Protein AF-A0A087PNB5-F1 (afdb_monomer_lite)

pLDDT: mean 71.4, std 10.27, range [41.91, 84.19]

Secondary structure (DSSP, 8-state):
-----TT---PPPHHHHHHHGGGS-TT-SS--HHHHHHHHHHHHHHHHT--GGGS-TTT--HHHHH--SSSHHHHHHHHHHHT-

InterPro domains:
  IPR025161 Insertion element IS402-like domain [PF13340] (12-67)
  IPR052909 Transposase_6_like [PTHR46637] (10-67)

Organism: NCBI:txid178901

Foldseek 3Di:
DDQDPLVPQDFDDVVRVVVLVVLADPPCPDQDPLNRLLVSQLLVCLVVVHQLCPGHCSSDPSVCNVDVHPDVVSVVVNCVVSND

Radius of gyration: 12.44 Å; chains: 1; bounding box: 33×30×22 Å

Sequence (84 aa):
MEGEPVSDVFLLSERQMEQITPFFPLAHRVPSVDDRRVLSGIVYGIRKGLPWKDAPKAYAPPKTLYNPLSGGAAWASLTGYLSR

Structure (mmCIF, N/CA/C/O backbone):
data_AF-A0A087PNB5-F1
#
_entry.id   AF-A0A087PNB5-F1
#
loop_
_atom_site.group_PDB
_atom_site.id
_atom_site.type_symbol
_atom_site.label_a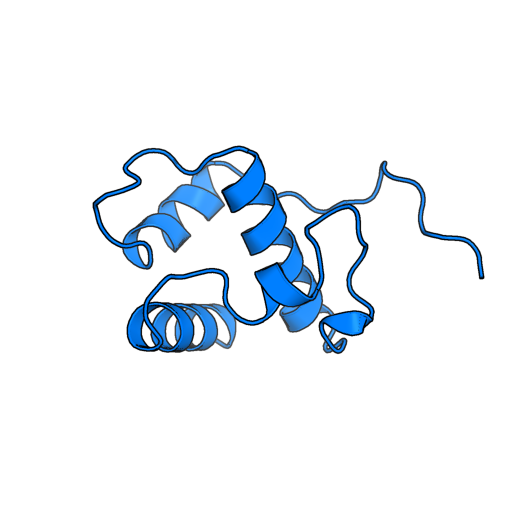tom_id
_atom_site.label_alt_id
_atom_site.label_comp_id
_atom_site.label_asym_id
_atom_site.label_entity_id
_atom_site.label_seq_id
_atom_site.pdbx_PDB_ins_code
_atom_site.Cartn_x
_atom_site.Cartn_y
_atom_site.Cartn_z
_atom_site.occupancy
_atom_site.B_iso_or_equiv
_atom_site.auth_seq_id
_atom_site.auth_comp_id
_atom_site.auth_asym_id
_atom_site.auth_atom_id
_atom_site.pdbx_PDB_model_num
ATOM 1 N N . MET A 1 1 ? -19.067 -18.956 -0.124 1.00 41.91 1 MET A N 1
ATOM 2 C CA . MET A 1 1 ? -18.330 -17.704 0.141 1.00 41.91 1 MET A CA 1
ATOM 3 C C . MET A 1 1 ? -18.003 -17.120 -1.213 1.00 41.91 1 MET A C 1
ATOM 5 O O . MET A 1 1 ? -17.037 -17.538 -1.840 1.00 41.91 1 MET A O 1
ATOM 9 N N . GLU A 1 2 ? -18.925 -16.313 -1.721 1.00 43.78 2 GLU A N 1
ATOM 10 C CA . GLU A 1 2 ? -18.848 -15.722 -3.053 1.00 43.78 2 GLU A CA 1
ATOM 11 C C . GLU A 1 2 ? -17.745 -14.664 -3.020 1.00 43.78 2 GLU A C 1
ATOM 13 O O . GLU A 1 2 ? -17.750 -13.778 -2.170 1.00 43.78 2 GLU A O 1
ATOM 18 N N . GLY A 1 3 ? -16.718 -14.845 -3.850 1.00 49.72 3 GLY A N 1
ATOM 19 C CA . GLY A 1 3 ? -15.693 -13.828 -4.023 1.00 49.72 3 GLY A CA 1
ATOM 20 C C . GLY A 1 3 ? -16.329 -12.648 -4.736 1.00 49.72 3 GLY A C 1
ATOM 21 O O . GLY A 1 3 ? -16.860 -12.835 -5.828 1.00 49.72 3 GLY A O 1
ATOM 22 N N . GLU A 1 4 ? -16.292 -11.479 -4.100 1.00 51.19 4 GLU A N 1
ATOM 23 C CA . GLU A 1 4 ? -16.729 -10.203 -4.668 1.00 51.19 4 GLU A CA 1
ATOM 24 C C . GLU A 1 4 ? -16.325 -10.108 -6.154 1.00 51.19 4 GLU A C 1
ATOM 26 O O . GLU A 1 4 ? -15.158 -10.380 -6.487 1.00 51.19 4 GLU A O 1
ATOM 31 N N . PRO A 1 5 ? -17.261 -9.783 -7.064 1.00 51.28 5 PRO A N 1
ATOM 32 C CA . PRO A 1 5 ? -16.968 -9.700 -8.484 1.00 51.28 5 PRO A CA 1
ATOM 33 C C . PRO A 1 5 ? -15.850 -8.680 -8.728 1.00 51.28 5 PRO A C 1
ATOM 35 O O . PRO A 1 5 ? -15.774 -7.624 -8.104 1.00 51.28 5 PRO A O 1
ATOM 38 N N . VAL A 1 6 ? -14.970 -9.005 -9.677 1.00 54.94 6 VAL A N 1
ATOM 39 C CA . VAL A 1 6 ? -13.741 -8.268 -10.047 1.00 54.94 6 VAL A CA 1
ATOM 40 C C . VAL A 1 6 ? -14.007 -6.812 -10.498 1.00 54.94 6 VAL A C 1
ATOM 42 O O . VAL A 1 6 ? -13.077 -6.088 -10.842 1.00 54.94 6 VAL A O 1
ATOM 45 N N . SER A 1 7 ? -15.267 -6.374 -10.505 1.00 54.56 7 SER A N 1
ATOM 46 C CA . SER A 1 7 ? -15.741 -5.028 -10.823 1.00 54.56 7 SER A CA 1
ATOM 47 C C . SER A 1 7 ? -15.678 -4.030 -9.658 1.00 54.56 7 SER A C 1
ATOM 49 O O . SER A 1 7 ? -15.667 -2.835 -9.930 1.00 54.56 7 SER A O 1
ATOM 51 N N . ASP A 1 8 ? -15.584 -4.476 -8.399 1.00 61.12 8 ASP A N 1
ATOM 52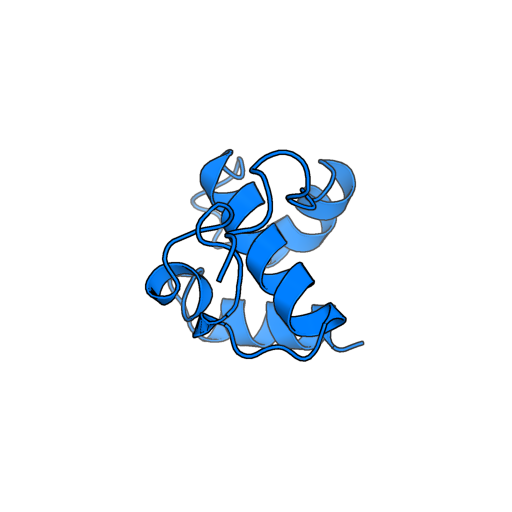 C CA . ASP A 1 8 ? -15.619 -3.597 -7.207 1.00 61.12 8 ASP A CA 1
ATOM 53 C C . ASP A 1 8 ? -14.247 -3.362 -6.552 1.00 61.12 8 ASP A C 1
ATOM 55 O O . ASP A 1 8 ? -14.130 -2.961 -5.389 1.00 61.12 8 ASP A O 1
ATOM 59 N N . VAL A 1 9 ? -13.161 -3.592 -7.294 1.00 68.50 9 VAL A N 1
ATOM 60 C CA . VAL A 1 9 ? -11.830 -3.201 -6.823 1.00 68.50 9 VAL A CA 1
ATOM 61 C C . VAL A 1 9 ? -11.672 -1.685 -6.891 1.00 68.50 9 VAL A C 1
ATOM 63 O O . VAL A 1 9 ? -11.546 -1.084 -7.956 1.00 68.50 9 VAL A O 1
ATOM 66 N N . PHE A 1 10 ? -11.645 -1.060 -5.719 1.00 76.75 10 PHE A N 1
ATOM 67 C CA . PHE A 1 10 ? -11.284 0.336 -5.532 1.00 76.75 10 PHE A CA 1
ATOM 68 C C . PHE A 1 10 ? -9.858 0.546 -6.031 1.00 76.75 10 PHE A C 1
ATOM 70 O O . PHE A 1 10 ? -8.936 0.081 -5.385 1.00 76.75 10 PHE A O 1
ATOM 77 N N . LEU A 1 11 ? -9.649 1.238 -7.149 1.00 82.81 11 LEU A N 1
ATOM 78 C CA . LEU A 1 11 ? -8.310 1.613 -7.603 1.00 82.81 11 LEU A CA 1
ATOM 79 C C . LEU A 1 11 ? -8.048 3.085 -7.298 1.00 82.81 11 LEU A C 1
ATOM 81 O O . LEU A 1 11 ? -8.855 3.950 -7.637 1.00 82.81 11 LEU A O 1
ATOM 85 N N . LEU A 1 12 ? -6.891 3.376 -6.705 1.00 82.88 12 LEU A N 1
ATOM 86 C CA . LEU A 1 12 ? -6.433 4.745 -6.463 1.00 82.88 12 LEU A CA 1
ATOM 87 C C . LEU A 1 12 ? -6.375 5.526 -7.773 1.00 82.88 12 LEU A C 1
ATOM 89 O O . LEU A 1 12 ? -5.979 4.968 -8.789 1.00 82.88 12 LEU A O 1
ATOM 93 N N . SER A 1 13 ? -6.757 6.800 -7.786 1.00 83.94 13 SER A N 1
ATOM 94 C CA . SER A 1 13 ? -6.577 7.663 -8.961 1.00 83.94 13 SER A CA 1
ATOM 95 C C . SER A 1 13 ? -5.101 8.005 -9.179 1.00 83.94 13 SER A C 1
ATOM 97 O O . SER A 1 13 ? -4.297 7.898 -8.257 1.00 83.94 13 SER A O 1
ATOM 99 N N . GLU A 1 14 ? -4.727 8.460 -10.376 1.00 80.31 14 GLU A N 1
ATOM 100 C CA . GLU A 1 14 ? -3.345 8.888 -10.661 1.00 80.31 14 GLU A CA 1
ATOM 101 C C . GLU A 1 14 ? -2.881 9.996 -9.709 1.00 80.31 14 GLU A C 1
ATOM 103 O O . GLU A 1 14 ? -1.787 9.928 -9.165 1.00 80.31 14 GLU A O 1
ATOM 108 N N . ARG A 1 15 ? -3.766 10.939 -9.373 1.00 82.69 15 ARG A N 1
ATOM 109 C CA . ARG A 1 15 ? -3.483 11.980 -8.378 1.00 82.69 15 ARG A CA 1
ATOM 110 C C . ARG A 1 15 ? -3.227 11.417 -6.975 1.00 82.69 15 ARG A C 1
ATOM 112 O O . ARG A 1 15 ? -2.367 11.915 -6.257 1.00 82.69 15 ARG A O 1
ATOM 119 N N . GLN A 1 16 ? -3.980 10.399 -6.557 1.00 83.06 16 GLN A N 1
ATOM 120 C CA . GLN A 1 16 ? -3.729 9.724 -5.277 1.00 83.06 16 GLN A CA 1
ATOM 121 C C . GLN A 1 16 ? -2.417 8.937 -5.322 1.00 83.06 16 GLN A C 1
ATOM 123 O O . GLN A 1 16 ? -1.670 8.926 -4.348 1.00 83.06 16 GLN A O 1
ATOM 128 N N . MET A 1 17 ? -2.106 8.324 -6.466 1.00 80.06 17 MET A N 1
ATOM 129 C CA . MET A 1 17 ? -0.824 7.663 -6.697 1.00 80.06 17 MET A CA 1
ATOM 130 C C . MET A 1 17 ? 0.338 8.652 -6.598 1.00 80.06 17 MET A C 1
ATOM 132 O O . MET A 1 17 ? 1.317 8.350 -5.925 1.00 80.06 17 MET A O 1
ATOM 136 N N . GLU A 1 18 ? 0.231 9.847 -7.179 1.00 81.12 18 GLU A N 1
ATOM 137 C CA . GLU A 1 18 ? 1.245 10.908 -7.077 1.00 81.12 18 GLU A CA 1
ATOM 138 C C . GLU A 1 18 ? 1.491 11.351 -5.632 1.00 81.12 18 GLU A C 1
ATOM 140 O O . GLU A 1 18 ? 2.632 11.602 -5.256 1.00 81.12 18 GLU A O 1
ATOM 145 N N . GLN A 1 19 ? 0.452 11.391 -4.792 1.00 81.38 19 GLN A N 1
ATOM 146 C CA . GLN A 1 19 ? 0.602 11.701 -3.365 1.00 81.38 19 GLN A CA 1
ATOM 147 C C . GLN A 1 19 ? 1.346 10.606 -2.595 1.00 81.38 19 GLN A C 1
ATOM 149 O O . GLN A 1 19 ? 2.015 10.899 -1.605 1.00 81.38 19 GLN A O 1
ATOM 154 N N . ILE A 1 20 ? 1.237 9.353 -3.043 1.00 75.94 20 ILE A N 1
ATOM 155 C CA . ILE A 1 20 ? 1.844 8.188 -2.389 1.00 75.94 20 ILE A CA 1
ATOM 156 C C . ILE A 1 20 ? 3.225 7.853 -2.992 1.00 75.94 20 ILE A C 1
ATOM 158 O O . ILE A 1 20 ? 4.073 7.251 -2.335 1.00 75.94 20 ILE A O 1
ATOM 162 N N . THR A 1 21 ? 3.499 8.303 -4.216 1.00 74.00 21 THR A N 1
ATOM 163 C CA . THR A 1 21 ? 4.762 8.101 -4.947 1.00 74.00 21 THR A CA 1
ATOM 164 C C . THR A 1 21 ? 6.023 8.488 -4.152 1.00 74.00 21 THR A C 1
ATOM 166 O O . THR A 1 21 ? 6.997 7.743 -4.223 1.00 74.00 21 THR A O 1
ATOM 169 N N . PRO A 1 22 ? 6.053 9.567 -3.339 1.00 76.69 22 PRO A N 1
ATOM 170 C CA . PRO A 1 22 ? 7.230 9.926 -2.541 1.00 76.69 22 PRO A CA 1
ATOM 171 C C . PRO A 1 22 ? 7.661 8.867 -1.519 1.00 76.69 22 PRO A C 1
ATOM 173 O O . PRO A 1 22 ? 8.807 8.881 -1.077 1.00 76.69 22 PRO A O 1
ATOM 176 N N . PHE A 1 23 ? 6.765 7.950 -1.139 1.00 72.62 23 PHE A N 1
ATOM 177 C CA . PHE A 1 23 ? 7.092 6.843 -0.240 1.00 72.62 23 PHE A CA 1
ATOM 178 C C . PHE A 1 23 ? 7.781 5.679 -0.966 1.00 72.62 23 PHE A C 1
ATOM 180 O O . PHE A 1 23 ? 8.226 4.740 -0.311 1.00 72.62 23 PHE A O 1
ATOM 187 N N . PHE A 1 24 ? 7.904 5.721 -2.296 1.00 67.12 24 PHE A N 1
ATOM 188 C CA . PHE A 1 24 ? 8.602 4.701 -3.069 1.00 67.12 24 PHE A CA 1
ATOM 189 C C . PHE A 1 24 ? 10.092 5.023 -3.213 1.00 67.12 24 PHE A C 1
ATOM 191 O O . PHE A 1 24 ? 10.468 6.178 -3.430 1.00 67.12 24 PHE A O 1
ATOM 198 N N . PRO A 1 25 ? 10.974 4.009 -3.154 1.00 61.31 25 PRO A N 1
ATOM 199 C CA . PRO A 1 25 ? 12.359 4.201 -3.546 1.00 61.31 25 PRO A CA 1
ATOM 200 C C . PRO A 1 25 ? 12.422 4.652 -5.015 1.00 61.31 25 PRO A C 1
ATOM 202 O O . PRO A 1 25 ? 11.814 4.040 -5.892 1.00 61.31 25 PRO A O 1
ATOM 205 N N . LEU A 1 26 ? 13.204 5.708 -5.268 1.00 54.84 26 LEU A N 1
ATOM 206 C CA . LEU A 1 26 ? 13.395 6.437 -6.540 1.00 54.84 26 LEU A CA 1
ATOM 207 C C . LEU A 1 26 ? 13.669 5.584 -7.800 1.00 54.84 26 LEU A C 1
ATOM 209 O O . LEU A 1 26 ? 13.701 6.132 -8.903 1.00 54.84 26 LEU A O 1
ATOM 213 N N . ALA A 1 27 ? 13.885 4.274 -7.654 1.00 55.47 27 ALA A N 1
ATOM 214 C CA . ALA A 1 27 ? 14.102 3.328 -8.744 1.00 55.47 27 ALA A CA 1
ATOM 215 C C . ALA A 1 27 ? 12.843 3.085 -9.601 1.00 55.47 27 ALA A C 1
ATOM 217 O O . ALA A 1 27 ? 12.970 2.809 -10.791 1.00 55.47 27 ALA A O 1
ATOM 218 N N . HIS A 1 28 ? 11.640 3.255 -9.043 1.00 55.41 28 HIS A N 1
ATOM 219 C CA . HIS A 1 28 ? 10.373 3.123 -9.771 1.00 55.41 28 HIS A CA 1
ATOM 220 C C . HIS A 1 28 ? 9.733 4.501 -9.976 1.00 55.41 28 HIS A C 1
ATOM 222 O O . HIS A 1 28 ? 8.806 4.885 -9.273 1.00 55.41 28 HIS A O 1
ATOM 228 N N . ARG A 1 29 ? 10.240 5.286 -10.938 1.00 54.56 29 ARG A N 1
ATOM 229 C CA . ARG A 1 29 ? 9.691 6.626 -11.256 1.00 54.56 29 ARG A CA 1
ATOM 230 C C . ARG A 1 29 ? 8.299 6.603 -11.899 1.00 54.56 29 ARG A C 1
ATOM 232 O O . ARG A 1 29 ? 7.710 7.660 -12.094 1.00 54.56 29 ARG A O 1
ATOM 239 N N . VAL A 1 30 ? 7.785 5.420 -12.226 1.00 59.56 30 VAL A N 1
ATOM 240 C CA . VAL A 1 30 ? 6.423 5.214 -12.716 1.00 59.56 30 VAL A CA 1
ATOM 241 C C . VAL A 1 30 ? 5.826 4.062 -11.910 1.00 59.56 30 VAL A C 1
ATOM 243 O O . VAL A 1 30 ? 6.339 2.946 -12.025 1.00 59.56 30 VAL A O 1
ATOM 246 N N . PRO A 1 31 ? 4.790 4.302 -11.090 1.00 62.94 31 PRO A N 1
ATOM 247 C CA . PRO A 1 31 ? 4.084 3.214 -10.440 1.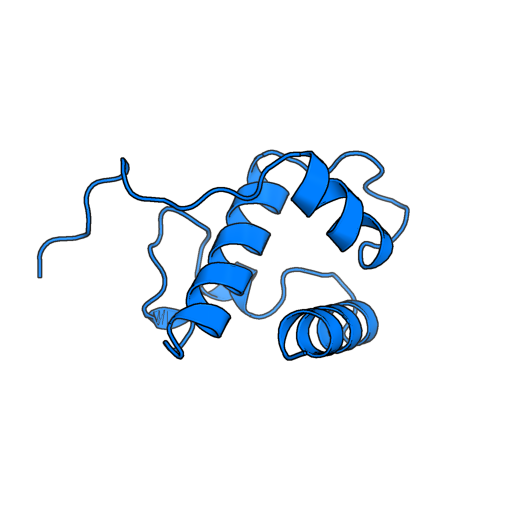00 62.94 31 PRO A CA 1
ATOM 248 C C . PRO A 1 31 ? 3.438 2.329 -11.509 1.00 62.94 31 PRO A C 1
ATOM 250 O O . PRO A 1 31 ? 2.650 2.802 -12.331 1.00 62.94 31 PRO A O 1
ATOM 253 N N . SER A 1 32 ? 3.783 1.043 -11.508 1.00 69.62 32 SER A N 1
ATOM 254 C CA . SER A 1 32 ? 3.165 0.050 -12.381 1.00 69.62 32 SER A CA 1
ATOM 255 C C . SER A 1 32 ? 1.669 -0.078 -12.072 1.00 69.62 32 SER A C 1
ATOM 257 O O . SER A 1 32 ? 1.200 0.237 -10.973 1.00 69.62 32 SER A O 1
ATOM 259 N N . VAL A 1 33 ? 0.903 -0.613 -13.026 1.00 67.44 33 VAL A N 1
ATOM 260 C CA . VAL A 1 33 ? -0.481 -1.058 -12.789 1.00 67.44 33 VAL A CA 1
ATOM 261 C C . VAL A 1 33 ? -0.539 -2.018 -11.593 1.00 67.44 33 VAL A C 1
ATOM 263 O O . VAL A 1 33 ? -1.493 -1.967 -10.816 1.00 67.44 33 VAL A O 1
ATOM 266 N N . ASP A 1 34 ? 0.499 -2.833 -11.398 1.00 74.88 34 ASP A N 1
ATOM 267 C CA . ASP A 1 34 ? 0.618 -3.717 -10.237 1.00 74.88 34 ASP A CA 1
ATOM 268 C C . ASP A 1 34 ? 0.837 -2.941 -8.929 1.00 74.88 34 ASP A C 1
ATOM 270 O O . ASP A 1 34 ? 0.148 -3.214 -7.947 1.00 74.88 34 ASP A O 1
ATOM 274 N N . ASP A 1 35 ? 1.689 -1.908 -8.919 1.00 77.06 35 ASP A N 1
ATOM 275 C CA . ASP A 1 35 ? 1.908 -1.056 -7.737 1.00 77.06 35 ASP A CA 1
ATOM 276 C C . ASP A 1 35 ? 0.622 -0.325 -7.338 1.00 77.06 35 ASP A C 1
ATOM 278 O O . ASP A 1 35 ? 0.261 -0.252 -6.162 1.00 77.06 35 ASP A O 1
ATOM 282 N N . ARG A 1 36 ? -0.130 0.160 -8.334 1.00 80.50 36 ARG A N 1
ATOM 283 C CA . ARG A 1 36 ? -1.431 0.802 -8.128 1.00 80.50 36 ARG A CA 1
ATOM 284 C C . ARG A 1 36 ? -2.428 -0.145 -7.472 1.00 80.50 36 ARG A C 1
ATOM 286 O O . ARG A 1 36 ? -3.133 0.273 -6.555 1.00 80.50 36 ARG A O 1
ATOM 293 N N . ARG A 1 37 ? -2.495 -1.410 -7.894 1.00 82.38 37 ARG A N 1
ATOM 294 C CA . ARG A 1 37 ? -3.398 -2.409 -7.294 1.00 82.38 37 ARG A CA 1
ATOM 295 C C . ARG A 1 37 ? -2.964 -2.809 -5.884 1.00 82.38 37 ARG A C 1
ATOM 297 O O . ARG A 1 37 ? -3.812 -2.877 -4.996 1.00 82.38 37 ARG A O 1
ATOM 304 N N . VAL A 1 38 ? -1.663 -2.980 -5.655 1.00 79.56 38 VAL A N 1
ATOM 305 C CA . VAL A 1 38 ? -1.078 -3.270 -4.336 1.00 79.56 38 VAL A CA 1
ATOM 306 C C . VAL A 1 38 ? -1.414 -2.161 -3.336 1.00 79.56 38 VAL A C 1
ATOM 308 O O . VAL A 1 38 ? -1.985 -2.430 -2.279 1.00 79.56 38 VAL A O 1
ATOM 311 N N . LEU A 1 39 ? -1.141 -0.902 -3.686 1.00 80.81 39 LEU A N 1
ATOM 312 C CA . LEU A 1 39 ? -1.467 0.255 -2.846 1.00 80.81 39 LEU A CA 1
ATOM 313 C C . LEU A 1 39 ? -2.962 0.395 -2.599 1.00 80.81 39 LEU A C 1
ATOM 315 O O . LEU A 1 39 ? -3.389 0.721 -1.495 1.00 80.81 39 LEU A O 1
ATOM 319 N N . SER A 1 40 ? -3.760 0.128 -3.624 1.00 84.19 40 SER A N 1
ATOM 320 C CA . SER A 1 40 ? -5.208 0.156 -3.498 1.00 84.19 40 SER A CA 1
ATOM 321 C C . SER A 1 40 ? -5.716 -0.886 -2.501 1.00 84.19 40 SER A C 1
ATOM 323 O O . SER A 1 40 ? -6.572 -0.570 -1.678 1.00 84.19 40 SER A O 1
ATOM 325 N N . GLY A 1 41 ? -5.128 -2.087 -2.494 1.00 83.81 41 GLY A N 1
ATOM 326 C CA . GLY A 1 41 ? -5.405 -3.116 -1.489 1.00 83.81 41 GLY A CA 1
ATOM 327 C C . GLY A 1 41 ? -5.000 -2.696 -0.075 1.00 83.81 41 GLY A C 1
ATOM 328 O O . GLY A 1 41 ? -5.735 -2.960 0.877 1.00 83.81 41 GLY A O 1
ATOM 329 N N . ILE A 1 42 ? -3.878 -1.981 0.064 1.00 81.12 42 ILE A N 1
ATOM 330 C CA . ILE A 1 42 ? -3.415 -1.430 1.348 1.00 81.12 42 ILE A CA 1
ATOM 331 C C . ILE A 1 42 ? -4.392 -0.366 1.867 1.00 81.12 42 ILE A C 1
ATOM 333 O O . ILE A 1 42 ? -4.865 -0.428 3.000 1.00 81.12 42 ILE A O 1
ATOM 337 N N . VAL A 1 43 ? -4.779 0.586 1.022 1.00 81.81 43 VAL A N 1
ATOM 338 C CA . VAL A 1 43 ? -5.764 1.613 1.390 1.00 81.81 43 VAL A CA 1
ATOM 339 C C . VAL A 1 43 ? -7.119 0.981 1.715 1.00 81.81 43 VAL A C 1
ATOM 341 O O . VAL A 1 43 ? -7.773 1.389 2.674 1.00 81.81 43 VAL A O 1
ATOM 344 N N . TYR A 1 44 ? -7.529 -0.043 0.967 1.00 83.00 44 TYR A N 1
ATOM 345 C CA . TYR A 1 44 ? -8.764 -0.776 1.225 1.00 83.00 44 TYR A CA 1
ATOM 346 C C . TYR A 1 44 ? -8.768 -1.424 2.617 1.00 83.00 44 TYR A C 1
ATOM 348 O O . TYR A 1 44 ? -9.713 -1.211 3.377 1.00 83.00 44 TYR A O 1
ATOM 356 N N . GLY A 1 45 ? -7.715 -2.162 2.984 1.00 80.50 45 GLY A N 1
ATOM 357 C CA . GLY A 1 45 ? -7.647 -2.822 4.292 1.00 80.50 45 GLY A CA 1
ATOM 358 C C . GLY A 1 45 ? -7.589 -1.839 5.465 1.00 80.50 45 GLY A C 1
ATOM 359 O O . GLY A 1 45 ? -8.311 -2.043 6.437 1.00 80.50 45 GLY A O 1
ATOM 360 N N . ILE A 1 46 ? -6.851 -0.723 5.346 1.00 81.31 46 ILE A N 1
ATOM 361 C CA . ILE A 1 46 ? -6.840 0.346 6.369 1.00 81.31 46 ILE A CA 1
ATOM 362 C C . ILE A 1 46 ? -8.232 0.963 6.537 1.00 81.31 46 ILE A C 1
ATOM 364 O O . ILE A 1 46 ? -8.725 1.070 7.657 1.00 81.31 46 ILE A O 1
ATOM 368 N N . ARG A 1 47 ? -8.909 1.326 5.439 1.00 81.56 47 ARG A N 1
ATOM 369 C CA . ARG A 1 47 ? -10.236 1.969 5.501 1.00 81.56 47 ARG A CA 1
ATOM 370 C C . ARG A 1 47 ? -11.330 1.040 6.011 1.00 81.56 47 ARG A C 1
ATOM 372 O O . ARG A 1 47 ? -12.299 1.511 6.598 1.00 81.56 47 ARG A O 1
ATOM 379 N N . LYS A 1 48 ? -11.214 -0.260 5.745 1.00 82.25 48 LYS A N 1
ATOM 380 C CA . LYS A 1 48 ? -12.185 -1.268 6.184 1.00 82.25 48 LYS A CA 1
ATOM 381 C C . LYS A 1 48 ? -11.843 -1.876 7.546 1.00 82.25 48 LYS A C 1
ATOM 383 O O . LYS A 1 48 ? -12.681 -2.581 8.095 1.00 82.25 48 LYS A O 1
ATOM 388 N N . GLY A 1 49 ? -10.646 -1.623 8.084 1.00 79.50 49 GLY A N 1
ATOM 389 C CA . GLY A 1 49 ? -10.159 -2.255 9.313 1.00 79.50 49 GLY A CA 1
ATOM 390 C C . GLY A 1 49 ? -10.036 -3.778 9.195 1.00 79.50 49 GLY A C 1
ATOM 391 O O . GLY A 1 49 ? -10.128 -4.484 10.196 1.00 79.50 49 GLY A O 1
ATOM 392 N N . LEU A 1 50 ? -9.884 -4.291 7.970 1.00 80.00 50 LEU A N 1
ATOM 393 C CA . LEU A 1 50 ? -9.845 -5.724 7.694 1.00 80.00 50 LEU A CA 1
ATOM 394 C C . LEU A 1 50 ? -8.401 -6.227 7.686 1.00 80.00 50 LEU A C 1
ATOM 396 O O . LEU A 1 50 ? -7.503 -5.522 7.215 1.00 80.00 50 LEU A O 1
ATOM 400 N N . PRO A 1 51 ? -8.151 -7.461 8.151 1.00 77.62 51 PRO A N 1
ATOM 401 C CA . PRO A 1 51 ? -6.823 -8.025 8.052 1.00 77.62 51 PRO A CA 1
ATOM 402 C C . PRO A 1 51 ? -6.484 -8.302 6.584 1.00 77.62 51 PRO A C 1
ATOM 404 O O . PRO A 1 51 ? -7.318 -8.756 5.806 1.00 77.62 51 PRO A O 1
ATOM 407 N N . TRP A 1 52 ? -5.224 -8.081 6.205 1.00 75.94 52 TRP A N 1
ATOM 408 C CA . TRP A 1 52 ? -4.754 -8.160 4.813 1.00 75.94 52 TRP A CA 1
ATOM 409 C C . TRP A 1 52 ? -5.019 -9.498 4.111 1.00 75.94 52 TRP A C 1
ATOM 411 O O . TRP A 1 52 ? -5.101 -9.545 2.888 1.00 75.94 52 TRP A O 1
ATOM 421 N N . LYS A 1 53 ? -5.169 -10.588 4.875 1.00 74.75 53 LYS A N 1
ATOM 422 C CA . LYS A 1 53 ? -5.553 -11.915 4.365 1.00 74.75 53 LYS A CA 1
ATOM 423 C C . LYS A 1 53 ? -6.954 -11.942 3.738 1.00 74.75 53 LYS A C 1
ATOM 425 O O . LYS A 1 53 ? -7.195 -12.765 2.861 1.00 74.75 53 LYS A O 1
ATOM 430 N N . ASP A 1 54 ? -7.834 -11.055 4.196 1.00 78.69 54 ASP A N 1
ATOM 431 C CA . ASP A 1 54 ? -9.227 -10.945 3.764 1.00 78.69 54 ASP A CA 1
ATOM 432 C C . ASP A 1 54 ? -9.385 -9.869 2.677 1.00 78.69 54 ASP A C 1
ATOM 434 O O . ASP A 1 54 ? -10.480 -9.653 2.162 1.00 78.69 54 ASP A O 1
ATOM 438 N N . ALA A 1 55 ? -8.290 -9.198 2.291 1.00 76.38 55 ALA A N 1
ATOM 439 C CA . ALA A 1 55 ? -8.300 -8.301 1.149 1.00 76.38 55 ALA A CA 1
ATOM 440 C C . ALA A 1 55 ? -8.563 -9.096 -0.147 1.00 76.38 55 ALA A C 1
ATOM 442 O O . ALA A 1 55 ? -8.010 -10.189 -0.332 1.00 76.38 55 ALA A O 1
ATOM 443 N N . PRO A 1 56 ? -9.365 -8.552 -1.080 1.00 79.44 56 PRO A N 1
ATOM 444 C CA . PRO A 1 56 ? -9.608 -9.181 -2.369 1.00 79.44 56 PRO A CA 1
ATOM 445 C C . PRO A 1 56 ? -8.308 -9.545 -3.093 1.00 79.44 56 PRO A C 1
ATOM 447 O O . PRO A 1 56 ? -7.422 -8.708 -3.280 1.00 79.44 56 PRO A O 1
ATOM 450 N N . LYS A 1 57 ? -8.231 -10.786 -3.589 1.00 75.06 57 LYS A N 1
ATOM 451 C CA . LYS A 1 57 ? -7.084 -11.287 -4.375 1.00 75.06 57 LYS A CA 1
ATOM 452 C C . LYS A 1 57 ? -6.821 -10.473 -5.646 1.00 75.06 57 LYS A C 1
ATOM 454 O O . LYS A 1 57 ? -5.728 -10.541 -6.194 1.00 75.06 57 LYS A O 1
ATOM 459 N N . ALA A 1 58 ? -7.821 -9.721 -6.103 1.00 78.56 58 ALA A N 1
ATOM 460 C CA . ALA A 1 58 ? -7.734 -8.835 -7.254 1.00 78.56 58 ALA A CA 1
ATOM 461 C C . ALA A 1 58 ? -6.801 -7.624 -7.031 1.00 78.56 58 ALA A C 1
ATOM 463 O O . ALA A 1 58 ? -6.345 -7.035 -8.009 1.00 78.56 58 ALA A O 1
ATOM 464 N N . TYR A 1 59 ? -6.480 -7.271 -5.778 1.00 77.38 59 TYR A N 1
ATOM 465 C CA . TYR A 1 59 ? -5.496 -6.227 -5.480 1.00 77.38 59 TYR A CA 1
ATOM 466 C C . TYR A 1 59 ? -4.064 -6.737 -5.617 1.00 77.38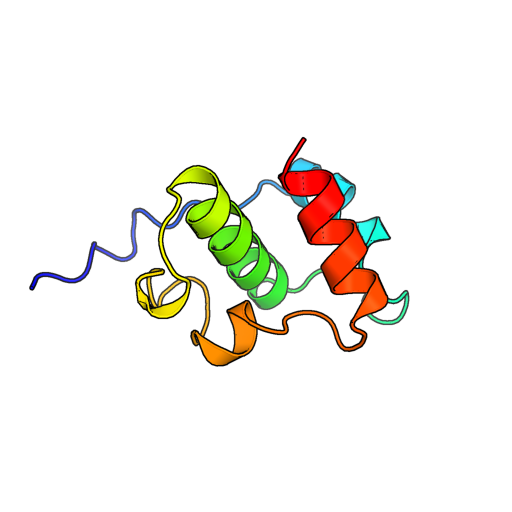 59 TYR A C 1
ATOM 468 O O . TYR A 1 59 ? -3.280 -6.199 -6.388 1.00 77.38 59 TYR A O 1
ATOM 476 N N . ALA A 1 60 ? -3.713 -7.778 -4.872 1.00 73.12 60 ALA A N 1
ATOM 477 C CA . ALA A 1 60 ? -2.431 -8.460 -4.966 1.00 73.12 60 ALA A CA 1
ATOM 478 C C . ALA A 1 60 ? -2.473 -9.717 -4.090 1.00 73.12 60 ALA A C 1
ATOM 480 O O . ALA A 1 60 ? -3.332 -9.828 -3.207 1.00 73.12 60 ALA A O 1
ATOM 481 N N . PRO A 1 61 ? -1.522 -10.652 -4.253 1.00 76.62 61 PRO A N 1
ATOM 482 C CA . PRO A 1 61 ? -1.315 -11.700 -3.268 1.00 76.62 61 PRO A CA 1
ATOM 483 C C . PRO A 1 61 ? -1.145 -11.094 -1.860 1.00 76.62 61 PRO A C 1
ATOM 485 O O . PRO A 1 61 ? -0.395 -10.125 -1.712 1.00 76.62 61 PRO A O 1
ATOM 488 N N . PRO A 1 62 ? -1.753 -11.671 -0.804 1.00 68.25 62 PRO A N 1
ATOM 489 C CA . PRO A 1 62 ? -1.654 -11.138 0.561 1.00 68.25 62 PRO A CA 1
ATOM 490 C C . PRO A 1 62 ? -0.212 -10.931 1.048 1.00 68.25 62 PRO A C 1
ATOM 492 O O . PRO A 1 62 ? 0.072 -10.020 1.821 1.00 68.25 62 PRO A O 1
ATOM 495 N N . LYS A 1 63 ? 0.724 -11.743 0.541 1.00 69.56 63 LYS A N 1
ATOM 496 C CA . LYS A 1 63 ? 2.161 -11.621 0.816 1.00 69.56 63 LYS A CA 1
ATOM 497 C C . LYS A 1 63 ? 2.765 -10.313 0.284 1.00 69.56 63 LYS A C 1
ATOM 499 O O . LYS A 1 63 ? 3.647 -9.756 0.926 1.00 69.56 63 LYS A O 1
ATOM 504 N N . THR A 1 64 ? 2.277 -9.819 -0.851 1.00 72.31 64 THR A N 1
ATOM 505 C CA . THR A 1 64 ? 2.705 -8.552 -1.459 1.00 72.31 64 THR A CA 1
ATOM 506 C C . THR A 1 64 ? 2.117 -7.352 -0.717 1.00 72.31 64 THR A C 1
ATOM 508 O O . THR A 1 64 ? 2.789 -6.338 -0.575 1.00 72.31 64 THR A O 1
ATOM 511 N N . LEU A 1 65 ? 0.901 -7.477 -0.173 1.00 71.38 65 LEU A N 1
ATOM 512 C CA . LEU A 1 65 ? 0.270 -6.424 0.637 1.00 71.38 65 LEU A CA 1
ATOM 513 C C . LEU A 1 65 ? 0.959 -6.225 1.997 1.00 71.38 65 LEU A C 1
ATOM 515 O O . LEU A 1 65 ? 0.941 -5.120 2.526 1.00 71.38 65 LEU A O 1
ATOM 519 N N . TYR A 1 66 ? 1.575 -7.274 2.554 1.00 65.06 66 TYR A N 1
ATOM 520 C CA . TYR A 1 66 ? 2.289 -7.207 3.836 1.00 65.06 66 TYR A CA 1
ATOM 521 C C . TYR A 1 66 ? 3.647 -6.488 3.742 1.00 65.06 66 TYR A C 1
ATOM 523 O O . TYR A 1 66 ? 4.114 -5.927 4.729 1.00 65.06 66 TYR A O 1
ATOM 531 N N . ASN A 1 67 ? 4.297 -6.518 2.572 1.00 66.12 67 ASN A N 1
ATOM 532 C CA . ASN A 1 67 ? 5.588 -5.864 2.342 1.00 66.12 67 ASN A CA 1
ATOM 533 C C . ASN A 1 67 ? 5.710 -5.380 0.882 1.00 66.12 67 ASN A C 1
ATOM 535 O O . ASN A 1 67 ? 6.463 -5.962 0.097 1.00 66.12 67 ASN A O 1
ATOM 539 N N . PRO A 1 68 ? 4.956 -4.337 0.498 1.00 65.88 68 PRO A N 1
ATOM 540 C CA . PRO A 1 68 ? 4.925 -3.829 -0.876 1.00 65.88 68 PRO A CA 1
ATOM 541 C C . PRO A 1 68 ? 6.183 -3.041 -1.259 1.00 65.88 68 PRO A C 1
ATOM 543 O O . PRO A 1 68 ? 6.454 -2.851 -2.438 1.00 65.88 68 PRO A O 1
ATOM 546 N N . LEU A 1 69 ? 6.939 -2.555 -0.270 1.00 63.66 69 LEU A N 1
ATOM 547 C CA . LEU A 1 69 ? 8.096 -1.685 -0.454 1.00 63.66 69 LEU A CA 1
ATOM 548 C C . LEU A 1 69 ? 9.334 -2.402 0.080 1.00 63.66 69 LEU A C 1
ATOM 550 O O . LEU A 1 69 ? 9.325 -2.936 1.187 1.00 63.66 69 LEU A O 1
ATOM 554 N N . SER A 1 70 ? 10.419 -2.394 -0.688 1.00 57.03 70 SER A N 1
ATOM 555 C CA . SER A 1 70 ? 11.666 -3.127 -0.412 1.00 57.03 70 SER A CA 1
ATOM 556 C C . SER A 1 70 ? 12.453 -2.626 0.816 1.00 57.03 70 SER A C 1
ATOM 558 O O . SER A 1 70 ? 13.585 -3.050 1.030 1.00 57.03 70 SER A O 1
ATOM 560 N N . GLY A 1 71 ? 11.881 -1.743 1.641 1.00 60.47 71 GLY A N 1
ATOM 561 C CA . GLY A 1 71 ? 12.499 -1.229 2.860 1.00 60.47 71 GLY A CA 1
ATOM 562 C C . GLY A 1 71 ? 11.457 -0.858 3.914 1.00 60.47 71 GLY A C 1
ATOM 563 O O . GLY A 1 71 ? 10.540 -0.083 3.647 1.00 60.47 71 GLY A O 1
ATOM 564 N N . GLY A 1 72 ? 11.618 -1.368 5.138 1.00 61.81 72 GLY A N 1
ATOM 565 C CA . GLY A 1 72 ? 10.673 -1.147 6.243 1.00 61.81 72 GLY A CA 1
ATOM 566 C C . GLY A 1 72 ? 10.417 0.328 6.597 1.00 61.81 72 GLY A C 1
ATOM 567 O O . GLY A 1 72 ? 9.351 0.654 7.109 1.00 61.81 72 GLY A O 1
ATOM 568 N N . ALA A 1 73 ? 11.339 1.240 6.265 1.00 66.62 73 ALA A N 1
ATOM 569 C CA . ALA A 1 73 ? 11.164 2.683 6.462 1.00 66.62 73 ALA A CA 1
ATOM 570 C C . ALA A 1 73 ? 10.096 3.298 5.536 1.00 66.62 73 ALA A C 1
ATOM 572 O O . ALA A 1 73 ? 9.320 4.162 5.950 1.00 66.62 73 ALA A O 1
ATOM 573 N N . ALA A 1 74 ? 10.034 2.824 4.292 1.00 68.75 74 ALA A N 1
ATOM 574 C CA . ALA A 1 74 ? 9.057 3.258 3.302 1.00 68.75 74 ALA A CA 1
ATOM 575 C C . ALA A 1 74 ? 7.644 2.789 3.694 1.00 68.75 74 ALA A C 1
ATOM 577 O O . ALA A 1 74 ? 6.686 3.559 3.651 1.00 68.75 74 ALA A O 1
ATOM 578 N N . TRP A 1 75 ? 7.544 1.552 4.193 1.00 67.62 75 TRP A N 1
ATOM 579 C CA 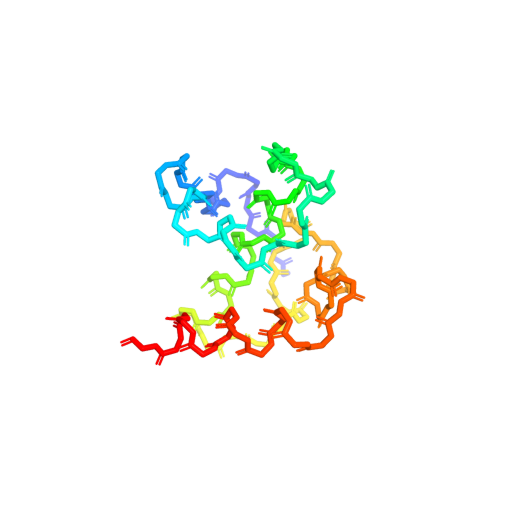. TRP A 1 75 ? 6.307 0.990 4.737 1.00 67.62 75 TRP A CA 1
ATOM 580 C C . TRP A 1 75 ? 5.800 1.760 5.962 1.00 67.62 75 TRP A C 1
ATOM 582 O O . TRP A 1 75 ? 4.649 2.186 5.969 1.00 67.62 75 TRP A O 1
ATOM 592 N N . ALA A 1 76 ? 6.661 2.017 6.953 1.00 71.75 76 ALA A N 1
ATOM 593 C CA . ALA A 1 76 ? 6.288 2.773 8.150 1.00 71.75 76 ALA A CA 1
ATOM 594 C C . ALA A 1 76 ? 5.787 4.192 7.817 1.00 71.75 76 ALA A C 1
ATOM 596 O O . ALA A 1 76 ? 4.791 4.653 8.382 1.00 71.75 76 ALA A O 1
ATOM 597 N N . SER A 1 77 ? 6.439 4.859 6.859 1.00 74.81 77 SER A N 1
ATOM 598 C CA . SER A 1 77 ? 6.050 6.196 6.392 1.00 74.81 77 SER A CA 1
ATOM 599 C C . SER A 1 77 ? 4.691 6.185 5.687 1.00 74.81 77 SER A C 1
ATOM 601 O O . SER A 1 77 ? 3.850 7.038 5.965 1.00 74.81 77 SER A O 1
ATOM 603 N N . LEU A 1 78 ? 4.439 5.183 4.837 1.00 74.62 78 LEU A N 1
ATOM 604 C CA . LEU A 1 78 ? 3.161 5.002 4.150 1.00 74.62 78 LEU A CA 1
ATOM 605 C C . LEU A 1 78 ? 2.021 4.720 5.134 1.00 74.62 78 LEU A C 1
ATOM 607 O O . LEU A 1 78 ? 0.970 5.354 5.064 1.00 74.62 78 LEU A O 1
ATOM 611 N N . THR A 1 79 ? 2.221 3.796 6.076 1.00 72.38 79 THR A N 1
ATOM 612 C CA . THR A 1 79 ? 1.204 3.491 7.090 1.00 72.38 79 THR A CA 1
ATOM 613 C C . THR A 1 79 ? 0.930 4.692 7.991 1.00 72.38 79 THR A C 1
ATOM 615 O O . THR A 1 79 ? -0.225 4.939 8.323 1.00 72.38 79 THR A O 1
ATOM 618 N N . GLY A 1 80 ? 1.957 5.478 8.339 1.00 77.69 80 GLY A N 1
ATOM 619 C CA . GLY A 1 80 ? 1.798 6.714 9.107 1.00 77.69 80 GLY A CA 1
ATOM 620 C C . GLY A 1 80 ? 1.035 7.803 8.346 1.00 77.69 80 GLY A C 1
ATOM 621 O O . GLY A 1 80 ? 0.206 8.486 8.939 1.00 77.69 80 GLY A O 1
ATOM 622 N N . TYR A 1 81 ? 1.262 7.929 7.034 1.00 77.12 81 TYR A N 1
ATOM 623 C CA . TYR A 1 81 ? 0.512 8.840 6.164 1.00 77.12 81 TYR A CA 1
ATOM 624 C C . TYR A 1 81 ? -0.962 8.438 6.026 1.00 77.12 81 TYR A C 1
ATOM 626 O O . TYR A 1 81 ? -1.837 9.291 6.113 1.00 77.12 81 TYR A O 1
ATOM 634 N N . LEU A 1 82 ? -1.242 7.146 5.840 1.00 74.00 82 LEU A N 1
ATOM 635 C CA . LEU A 1 82 ? -2.599 6.637 5.611 1.00 74.00 82 LEU A CA 1
ATOM 636 C C . LEU A 1 82 ? -3.445 6.497 6.886 1.00 74.00 82 LEU A C 1
ATOM 638 O O . LEU A 1 82 ? -4.661 6.361 6.786 1.00 74.00 82 LEU A O 1
ATOM 642 N N . SER A 1 83 ? -2.820 6.502 8.067 1.00 69.00 83 SER A N 1
ATOM 643 C CA . SER A 1 83 ? -3.514 6.402 9.363 1.00 69.00 83 SER A CA 1
ATOM 644 C C . SER A 1 83 ? -3.915 7.763 9.949 1.00 69.00 83 SER A C 1
ATOM 646 O O . SER A 1 83 ? -4.346 7.820 11.101 1.00 69.00 83 SER A O 1
ATOM 648 N N . ARG A 1 84 ? -3.731 8.853 9.197 1.00 64.31 84 ARG A N 1
ATOM 649 C CA . ARG A 1 84 ? -3.985 10.233 9.6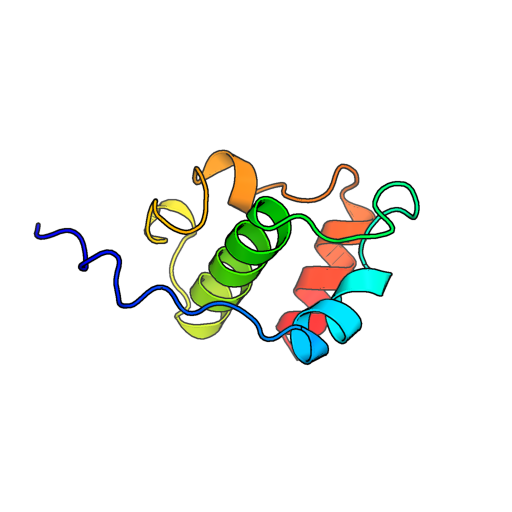21 1.00 64.31 84 ARG A CA 1
ATOM 650 C C . ARG A 1 84 ? -5.166 10.833 8.869 1.00 64.31 84 ARG A C 1
ATOM 652 O O . ARG A 1 84 ? -5.895 11.616 9.511 1.00 64.31 84 ARG A O 1
#